Protein AF-A0A7S1ZCC1-F1 (afdb_monomer_lite)

Organism: NCBI:txid49249

Structure (mmCIF, N/CA/C/O backbone):
data_AF-A0A7S1ZCC1-F1
#
_entry.id   AF-A0A7S1ZCC1-F1
#
loop_
_atom_site.group_PDB
_atom_site.id
_atom_site.type_symbol
_atom_site.label_atom_id
_atom_site.label_alt_id
_atom_site.label_comp_id
_atom_site.label_asym_id
_atom_site.label_entity_id
_atom_site.label_seq_id
_atom_site.pdbx_PDB_ins_code
_atom_site.Cartn_x
_atom_site.Cartn_y
_atom_site.Cartn_z
_atom_site.occupancy
_atom_site.B_iso_or_equiv
_atom_site.auth_seq_id
_atom_site.auth_comp_id
_atom_site.auth_asym_id
_atom_site.auth_atom_id
_atom_site.pdbx_PDB_model_num
ATOM 1 N N . ARG A 1 1 ? 1.562 19.755 -45.512 1.00 45.03 1 ARG A N 1
ATOM 2 C CA . ARG A 1 1 ? 1.612 19.831 -44.030 1.00 45.03 1 ARG A CA 1
ATOM 3 C C . ARG A 1 1 ? 2.313 18.569 -43.526 1.00 45.03 1 ARG A C 1
ATOM 5 O O . ARG A 1 1 ? 1.763 17.493 -43.709 1.00 45.03 1 ARG A O 1
ATOM 12 N N . ARG A 1 2 ? 3.555 18.662 -43.027 1.00 38.09 2 ARG A N 1
ATOM 13 C CA . ARG A 1 2 ? 4.284 17.505 -42.467 1.00 38.09 2 ARG A CA 1
ATOM 14 C C . ARG A 1 2 ? 3.758 17.238 -41.058 1.00 38.09 2 ARG A C 1
ATOM 16 O O . ARG A 1 2 ? 3.869 18.108 -40.202 1.00 38.09 2 ARG A O 1
ATOM 23 N N . PHE A 1 3 ? 3.193 16.057 -40.833 1.00 44.81 3 PHE A N 1
ATOM 24 C CA . PHE A 1 3 ? 2.888 15.574 -39.491 1.00 44.81 3 PHE A CA 1
ATOM 25 C C . PHE A 1 3 ? 4.205 15.171 -38.820 1.00 44.81 3 PHE A C 1
ATOM 27 O O . PHE A 1 3 ? 4.817 14.172 -39.197 1.00 44.81 3 PHE A O 1
ATOM 34 N N . PHE A 1 4 ? 4.671 15.963 -37.855 1.00 42.50 4 PHE A N 1
ATOM 35 C CA . PHE A 1 4 ? 5.738 15.527 -36.961 1.00 42.50 4 PHE A CA 1
ATOM 36 C C . PHE A 1 4 ? 5.172 14.434 -36.054 1.00 42.50 4 PHE A C 1
ATOM 38 O O . PHE A 1 4 ? 4.279 14.676 -35.244 1.00 42.50 4 PHE A O 1
ATOM 45 N N . LYS A 1 5 ? 5.679 13.211 -36.213 1.00 43.44 5 LYS A N 1
ATOM 46 C CA . LYS A 1 5 ? 5.406 12.097 -35.307 1.00 43.44 5 LYS A CA 1
ATOM 47 C C . LYS A 1 5 ? 6.159 12.376 -34.007 1.00 43.44 5 LYS A C 1
ATOM 49 O O . LYS A 1 5 ? 7.325 12.011 -33.880 1.00 43.44 5 LYS A O 1
ATOM 54 N N . VAL A 1 6 ? 5.515 13.071 -33.071 1.00 48.94 6 VAL A N 1
ATOM 55 C CA . VAL A 1 6 ? 6.031 13.216 -31.707 1.00 48.94 6 VAL A CA 1
ATOM 56 C C . VAL A 1 6 ? 6.012 11.817 -31.101 1.00 48.94 6 VAL A C 1
ATOM 58 O O . VAL A 1 6 ? 4.948 11.271 -30.822 1.00 48.94 6 VAL A O 1
ATOM 61 N N . LYS A 1 7 ? 7.178 11.180 -30.987 1.00 38.38 7 LYS A N 1
ATOM 62 C CA . LYS A 1 7 ? 7.313 9.985 -30.156 1.00 38.38 7 LYS A CA 1
ATOM 63 C C . LYS A 1 7 ? 7.259 10.487 -28.711 1.00 38.38 7 LYS A C 1
ATOM 65 O O . LYS A 1 7 ? 8.129 11.286 -28.362 1.00 38.38 7 LYS A O 1
ATOM 70 N N . PRO A 1 8 ? 6.276 10.096 -27.884 1.00 38.34 8 PRO A N 1
ATOM 71 C CA . PRO A 1 8 ? 6.354 10.375 -26.462 1.00 38.34 8 PRO A CA 1
ATOM 72 C C . PRO A 1 8 ? 7.486 9.512 -25.902 1.00 38.34 8 PRO A C 1
ATOM 74 O O . PRO A 1 8 ? 7.289 8.359 -25.534 1.00 38.34 8 PRO A O 1
ATOM 77 N N . THR A 1 9 ? 8.705 10.043 -25.909 1.00 42.19 9 THR A N 1
ATOM 78 C CA . THR A 1 9 ? 9.805 9.458 -25.152 1.00 42.19 9 THR A CA 1
ATOM 79 C C . THR A 1 9 ? 9.594 9.896 -23.714 1.00 42.19 9 THR A C 1
ATOM 81 O O . THR A 1 9 ? 10.068 10.949 -23.296 1.00 42.19 9 THR A O 1
ATOM 84 N N . VAL A 1 10 ? 8.818 9.116 -22.964 1.00 49.38 10 VAL A N 1
ATOM 85 C CA . VAL A 1 10 ? 8.841 9.196 -21.505 1.00 49.38 10 VAL A CA 1
ATOM 86 C C . VAL A 1 10 ? 10.138 8.512 -21.086 1.00 49.38 10 VAL A C 1
ATOM 88 O O . VAL A 1 10 ? 10.160 7.317 -20.810 1.00 49.38 10 VAL A O 1
ATOM 91 N N . THR A 1 11 ? 11.255 9.238 -21.138 1.00 46.84 11 THR A N 1
ATOM 92 C CA . THR A 1 11 ? 12.456 8.798 -20.428 1.00 46.84 11 THR A CA 1
ATOM 93 C C . THR A 1 11 ? 12.064 8.767 -18.960 1.00 46.84 11 THR A C 1
ATOM 95 O O . THR A 1 11 ? 11.598 9.786 -18.444 1.00 46.84 11 THR A O 1
ATOM 98 N N . LEU A 1 12 ? 12.173 7.606 -18.309 1.00 47.44 12 LEU A N 1
ATOM 99 C CA . LEU A 1 12 ? 11.963 7.517 -16.870 1.00 47.44 12 LEU A CA 1
ATOM 100 C C . LEU A 1 12 ? 12.895 8.550 -16.237 1.00 47.44 12 LEU A C 1
ATOM 102 O O . LEU A 1 12 ? 14.111 8.452 -16.377 1.00 47.44 12 LEU A O 1
ATOM 106 N N . ALA A 1 13 ? 12.347 9.593 -15.622 1.00 50.41 13 ALA A N 1
ATOM 107 C CA . ALA A 1 13 ? 13.178 10.502 -14.862 1.00 50.41 13 ALA A CA 1
ATOM 108 C C . ALA A 1 13 ? 13.549 9.759 -13.579 1.00 50.41 13 ALA A C 1
ATOM 110 O O . ALA A 1 13 ? 12.821 9.797 -12.590 1.00 50.41 13 ALA A O 1
ATOM 111 N N . GLU A 1 14 ? 14.674 9.045 -13.624 1.00 50.12 14 GLU A N 1
ATOM 112 C CA . GLU A 1 14 ? 15.231 8.275 -12.503 1.00 50.12 14 GLU A CA 1
ATOM 113 C C . GLU A 1 14 ?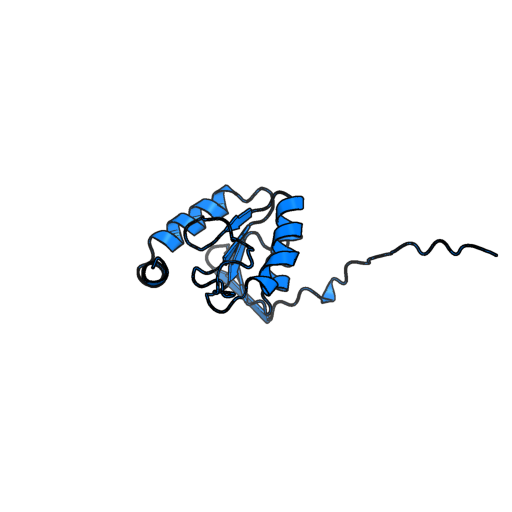 15.415 9.157 -11.250 1.00 50.12 14 GLU A C 1
ATOM 115 O O . GLU A 1 14 ? 15.368 8.671 -10.126 1.00 50.12 14 GLU A O 1
ATOM 120 N N . ASN A 1 15 ? 15.486 10.481 -11.437 1.00 50.25 15 ASN A N 1
ATOM 121 C CA . ASN A 1 15 ? 15.598 11.491 -10.384 1.00 50.25 15 ASN A CA 1
ATOM 122 C C . ASN A 1 15 ? 14.280 11.821 -9.644 1.00 50.25 15 ASN A C 1
ATOM 124 O O . ASN A 1 15 ? 14.316 12.588 -8.685 1.00 50.25 15 ASN A O 1
ATOM 128 N N . ILE A 1 16 ? 13.117 11.306 -10.072 1.00 56.22 16 ILE A N 1
ATOM 129 C CA . ILE A 1 16 ? 11.826 11.552 -9.385 1.00 56.22 16 ILE A CA 1
ATOM 130 C C . ILE A 1 16 ? 11.737 10.753 -8.075 1.00 56.22 16 ILE A C 1
ATOM 132 O O . ILE A 1 16 ? 11.102 11.173 -7.106 1.00 56.22 16 ILE A O 1
ATOM 136 N N . PHE A 1 17 ? 12.398 9.602 -8.040 1.00 57.62 17 PHE A N 1
ATOM 137 C CA . PHE A 1 17 ? 12.345 8.632 -6.959 1.00 57.62 17 PHE A CA 1
ATOM 138 C C . PHE A 1 17 ? 13.308 9.008 -5.829 1.00 57.62 17 PHE A C 1
ATOM 140 O O . PHE A 1 17 ? 14.368 8.413 -5.667 1.00 57.62 17 PHE A O 1
ATOM 147 N N . HIS A 1 18 ? 12.943 10.019 -5.036 1.00 62.72 18 HIS A N 1
ATOM 148 C CA . HIS A 1 18 ? 13.761 10.464 -3.904 1.00 62.72 18 HIS A CA 1
ATOM 149 C C . HIS A 1 18 ? 13.473 9.651 -2.631 1.00 62.72 18 HIS A C 1
ATOM 151 O O . HIS A 1 18 ? 12.314 9.501 -2.242 1.00 62.72 18 HIS A O 1
ATOM 157 N N . SER A 1 19 ? 14.524 9.157 -1.972 1.00 62.59 19 SER A N 1
ATOM 158 C CA . SER A 1 19 ? 14.472 8.542 -0.640 1.00 62.59 19 SER A CA 1
ATOM 159 C C . SER A 1 19 ? 15.258 9.409 0.334 1.00 62.59 19 SER A C 1
ATOM 161 O O . SER A 1 19 ? 16.461 9.586 0.156 1.00 62.59 19 SER A O 1
ATOM 163 N N . ASP A 1 20 ? 14.597 9.909 1.379 1.00 61.34 20 ASP A N 1
ATOM 164 C CA . ASP A 1 20 ? 15.211 10.846 2.323 1.00 61.34 20 ASP A CA 1
ATOM 165 C C . ASP A 1 20 ? 16.161 10.132 3.292 1.00 61.34 20 ASP A C 1
ATOM 167 O O . ASP A 1 20 ? 17.197 10.678 3.672 1.00 61.34 20 ASP A O 1
ATOM 171 N N . LYS A 1 21 ? 15.803 8.916 3.740 1.00 67.69 21 LYS A N 1
ATOM 172 C CA . LYS A 1 21 ? 16.584 8.134 4.718 1.00 67.69 21 LYS A CA 1
ATOM 173 C C . LYS A 1 21 ? 16.372 6.634 4.533 1.00 67.69 21 LYS A C 1
ATOM 175 O O . LYS A 1 21 ? 15.239 6.164 4.610 1.00 67.69 21 LYS A O 1
ATOM 180 N N . THR A 1 22 ? 17.468 5.887 4.413 1.00 73.19 22 THR A N 1
ATOM 181 C CA . THR A 1 22 ? 17.473 4.419 4.327 1.00 73.19 22 THR A CA 1
ATOM 182 C C . THR A 1 22 ? 18.081 3.814 5.592 1.00 73.19 22 THR A C 1
ATOM 184 O O . THR A 1 22 ? 19.140 4.249 6.042 1.00 73.19 22 THR A O 1
ATOM 187 N N . LYS A 1 23 ? 17.433 2.803 6.175 1.00 76.12 23 LYS A N 1
ATOM 188 C CA . LYS A 1 23 ? 17.932 2.020 7.315 1.00 76.12 23 LYS A CA 1
ATOM 189 C C . LYS A 1 23 ? 17.768 0.531 7.027 1.00 76.12 23 LYS A C 1
ATOM 191 O O . LYS A 1 23 ? 16.752 0.131 6.473 1.00 76.12 23 LYS A O 1
ATOM 196 N N . ASN A 1 24 ? 18.730 -0.289 7.434 1.00 75.25 24 ASN A N 1
ATOM 197 C CA . ASN A 1 24 ? 18.647 -1.742 7.288 1.00 75.25 24 ASN A CA 1
ATOM 198 C C . ASN A 1 24 ? 18.318 -2.388 8.637 1.00 75.25 24 ASN A C 1
ATOM 200 O O . ASN A 1 24 ? 18.979 -2.103 9.633 1.00 75.25 24 ASN A O 1
ATOM 204 N N . TYR A 1 25 ? 17.318 -3.264 8.654 1.00 69.81 25 TYR A N 1
ATOM 205 C CA . TYR A 1 25 ? 16.884 -4.025 9.824 1.00 69.81 25 TYR A CA 1
ATOM 206 C C . TYR A 1 25 ? 16.746 -5.495 9.432 1.00 69.81 25 TYR A C 1
ATOM 208 O O . TYR A 1 25 ? 15.884 -5.827 8.627 1.00 69.81 25 TYR A O 1
ATOM 216 N N . ASN A 1 26 ? 17.589 -6.378 9.977 1.00 71.06 26 ASN A N 1
ATOM 217 C CA . ASN A 1 26 ? 17.535 -7.832 9.737 1.00 71.06 26 ASN A CA 1
ATOM 218 C C . ASN A 1 26 ? 17.408 -8.223 8.247 1.00 71.06 26 ASN A C 1
ATOM 220 O O . ASN A 1 26 ? 16.629 -9.101 7.892 1.00 71.06 26 ASN A O 1
ATOM 224 N N . GLY A 1 27 ? 18.144 -7.541 7.363 1.00 76.12 27 GLY A N 1
ATOM 225 C CA . GLY A 1 27 ? 18.096 -7.788 5.915 1.00 76.12 27 GLY A CA 1
ATOM 226 C C . GLY A 1 27 ? 16.929 -7.120 5.173 1.00 76.12 27 GLY A C 1
ATOM 227 O O . GLY A 1 27 ? 16.891 -7.177 3.949 1.00 76.12 27 GLY A O 1
ATOM 228 N N . MET A 1 28 ? 16.019 -6.438 5.874 1.00 77.81 28 MET A N 1
ATOM 229 C CA . MET A 1 28 ? 14.998 -5.577 5.275 1.00 77.81 28 MET A CA 1
ATOM 230 C C . MET A 1 28 ? 15.483 -4.131 5.200 1.00 77.81 28 MET A C 1
ATOM 232 O O . MET A 1 28 ? 15.905 -3.538 6.198 1.00 77.81 28 MET A O 1
ATOM 236 N N . THR A 1 29 ? 15.380 -3.541 4.015 1.00 86.31 29 THR A N 1
ATOM 237 C CA . THR A 1 29 ? 15.680 -2.128 3.798 1.00 86.31 29 THR A CA 1
ATOM 238 C C . THR A 1 29 ? 14.421 -1.296 4.021 1.00 86.31 29 THR A C 1
ATOM 240 O O . THR A 1 29 ? 13.438 -1.413 3.297 1.00 86.31 29 THR A O 1
ATOM 243 N N . HIS A 1 30 ? 14.456 -0.435 5.032 1.00 86.06 30 HIS A N 1
ATOM 244 C CA . HIS A 1 30 ? 13.414 0.537 5.330 1.00 86.06 30 HIS A CA 1
ATOM 245 C C . HIS A 1 30 ? 13.813 1.899 4.760 1.00 86.06 30 HIS A C 1
ATOM 247 O O . HIS A 1 30 ? 14.859 2.444 5.116 1.00 86.06 30 HIS A O 1
ATOM 253 N N . GLN A 1 31 ? 12.963 2.460 3.901 1.00 87.19 31 GLN A N 1
ATOM 254 C CA . GLN A 1 31 ? 13.134 3.796 3.340 1.00 87.19 31 GLN A CA 1
ATOM 255 C C . GLN A 1 31 ? 12.006 4.725 3.785 1.00 87.19 31 GLN A C 1
ATOM 257 O O . GLN A 1 31 ? 10.824 4.397 3.663 1.00 87.19 31 GLN A O 1
ATOM 262 N N . ILE A 1 32 ? 12.377 5.905 4.278 1.00 86.75 32 ILE A N 1
ATOM 263 C CA . ILE A 1 32 ? 11.440 6.999 4.521 1.00 86.75 32 ILE A CA 1
ATOM 264 C C . ILE A 1 32 ? 11.415 7.853 3.259 1.00 86.75 32 ILE A C 1
ATOM 266 O O . ILE A 1 32 ? 12.408 8.485 2.901 1.00 86.75 32 ILE A O 1
ATOM 270 N N . ILE A 1 33 ? 10.269 7.829 2.587 1.00 86.19 33 ILE A N 1
ATOM 271 C CA . ILE A 1 33 ? 10.035 8.502 1.313 1.00 86.19 33 ILE A CA 1
ATOM 272 C C . ILE A 1 33 ? 8.888 9.497 1.492 1.00 86.19 33 ILE A C 1
ATOM 274 O O . ILE A 1 33 ? 7.840 9.150 2.046 1.00 86.19 33 ILE A O 1
ATOM 278 N N . GLY A 1 34 ? 9.079 10.730 1.029 1.00 85.19 34 GLY A N 1
ATOM 279 C CA . GLY A 1 34 ? 8.021 11.734 0.954 1.00 85.19 34 GLY A CA 1
ATOM 280 C C . GLY A 1 34 ? 7.009 11.445 -0.162 1.00 85.19 34 GLY A C 1
ATOM 281 O O . GLY A 1 34 ? 7.334 10.804 -1.157 1.00 85.19 34 GLY A O 1
ATOM 282 N N . ALA A 1 35 ? 5.796 11.981 -0.006 1.00 86.31 35 ALA A N 1
ATOM 283 C CA . ALA A 1 35 ? 4.652 11.852 -0.918 1.00 86.31 35 ALA A CA 1
ATOM 284 C C . ALA A 1 35 ? 4.055 10.434 -1.069 1.00 86.31 35 ALA A C 1
ATOM 286 O O . ALA A 1 35 ? 4.735 9.444 -1.332 1.00 86.31 35 ALA A O 1
ATOM 287 N N . SER A 1 36 ? 2.727 10.357 -0.956 1.00 89.25 36 SER A N 1
ATOM 288 C CA . SER A 1 36 ? 1.934 9.127 -1.106 1.00 89.25 36 SER A CA 1
ATOM 289 C C . SER A 1 36 ? 2.131 8.460 -2.473 1.00 89.25 36 SER A C 1
ATOM 291 O O . SER A 1 36 ? 2.497 7.286 -2.549 1.00 89.25 36 SER A O 1
ATOM 293 N N . GLY A 1 37 ? 1.986 9.231 -3.557 1.00 90.12 37 GLY A N 1
ATOM 294 C CA . GLY A 1 37 ? 2.134 8.708 -4.915 1.00 90.12 37 GLY A CA 1
ATOM 295 C C . GLY A 1 37 ? 3.539 8.183 -5.217 1.00 90.12 37 GLY A C 1
ATOM 296 O O . GLY A 1 37 ? 3.674 7.140 -5.850 1.00 90.12 37 GLY A O 1
ATOM 297 N N . ASN A 1 38 ? 4.582 8.847 -4.705 1.00 90.88 38 ASN A N 1
ATOM 298 C CA . ASN A 1 38 ? 5.969 8.415 -4.886 1.00 90.88 38 ASN A CA 1
ATOM 299 C C . ASN A 1 38 ? 6.199 7.031 -4.258 1.00 90.88 38 ASN A C 1
ATOM 301 O O . ASN A 1 38 ? 6.676 6.123 -4.930 1.00 90.88 38 ASN A O 1
ATOM 305 N N . LYS A 1 39 ? 5.753 6.821 -3.012 1.00 91.94 39 LYS A N 1
ATOM 306 C CA . LYS A 1 39 ? 5.841 5.516 -2.332 1.00 91.94 39 LYS A CA 1
ATOM 307 C C . LYS A 1 39 ? 5.203 4.379 -3.130 1.00 91.94 39 LYS A C 1
ATOM 309 O O . LYS A 1 39 ? 5.790 3.307 -3.245 1.00 91.94 39 LYS A O 1
ATOM 314 N N . MET A 1 40 ? 4.012 4.604 -3.683 1.00 93.69 40 MET A N 1
ATOM 315 C CA . MET A 1 40 ? 3.313 3.579 -4.462 1.00 93.69 40 MET A CA 1
ATOM 316 C C . MET A 1 40 ? 3.991 3.321 -5.808 1.00 93.69 40 MET A C 1
ATOM 318 O O . MET A 1 40 ? 4.074 2.173 -6.231 1.00 93.69 40 MET A O 1
ATOM 322 N N . LEU A 1 41 ? 4.524 4.358 -6.461 1.00 91.50 41 LEU A N 1
ATOM 323 C CA . LEU A 1 41 ? 5.271 4.187 -7.705 1.00 91.50 41 LEU A CA 1
ATOM 324 C C . LEU A 1 41 ? 6.567 3.398 -7.493 1.00 91.50 41 LEU A C 1
ATOM 326 O O . LEU A 1 41 ? 6.860 2.529 -8.304 1.00 91.50 41 LEU A O 1
ATOM 330 N N . GLN A 1 42 ? 7.296 3.620 -6.397 1.00 90.56 42 GLN A N 1
ATOM 331 C CA . GLN A 1 42 ? 8.482 2.816 -6.050 1.00 90.56 42 GLN A CA 1
ATOM 332 C C . GLN A 1 42 ? 8.159 1.319 -6.010 1.00 90.56 42 GLN A C 1
ATOM 334 O O . GLN A 1 42 ? 8.943 0.486 -6.457 1.00 90.56 42 GLN A O 1
ATOM 339 N N . VAL A 1 43 ? 6.970 0.984 -5.507 1.00 92.81 43 VAL A N 1
ATOM 340 C CA . VAL A 1 43 ? 6.465 -0.387 -5.478 1.00 92.81 43 VAL A CA 1
ATOM 341 C C . VAL A 1 43 ? 6.063 -0.874 -6.872 1.00 92.81 43 VAL A C 1
ATOM 343 O O . VAL A 1 43 ? 6.408 -1.990 -7.253 1.00 92.81 43 VAL A O 1
ATOM 346 N N . SER A 1 44 ? 5.407 -0.030 -7.671 1.00 90.12 44 SER A N 1
ATOM 347 C CA . SER 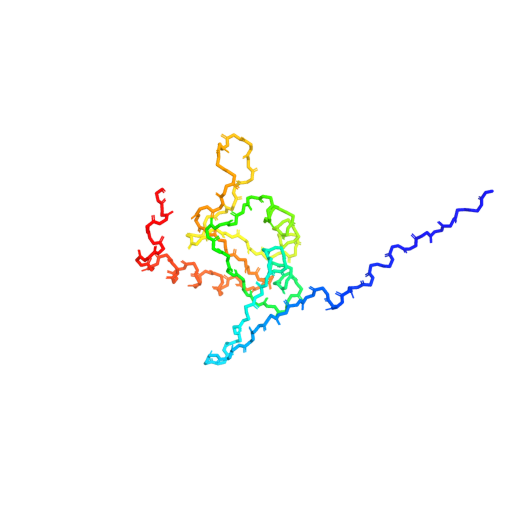A 1 44 ? 5.063 -0.334 -9.068 1.00 90.12 44 SER A CA 1
ATOM 348 C C . SER A 1 44 ? 6.286 -0.629 -9.940 1.00 90.12 44 SER A C 1
ATOM 350 O O . SER A 1 44 ? 6.233 -1.523 -10.779 1.00 90.12 44 SER A O 1
ATOM 352 N N . TYR A 1 45 ? 7.385 0.104 -9.743 1.00 88.38 45 TYR A N 1
ATOM 353 C CA . TYR A 1 45 ? 8.636 -0.074 -10.488 1.00 88.38 45 TYR A CA 1
ATOM 354 C C . TYR A 1 45 ? 9.529 -1.196 -9.936 1.00 88.38 45 TYR A C 1
ATOM 356 O O . TYR A 1 45 ? 10.565 -1.490 -10.528 1.00 88.38 45 TYR A O 1
ATOM 364 N N . GLY A 1 46 ? 9.146 -1.834 -8.825 1.00 85.62 46 GLY A N 1
ATOM 365 C CA . GLY A 1 46 ? 9.928 -2.901 -8.193 1.00 85.62 46 GLY A CA 1
ATOM 366 C C . GLY A 1 46 ? 11.146 -2.413 -7.402 1.00 85.62 46 GLY A C 1
ATOM 367 O O . GLY A 1 46 ? 11.949 -3.229 -6.959 1.00 85.62 46 GLY A O 1
ATOM 368 N N . SER A 1 47 ? 11.284 -1.102 -7.189 1.00 86.94 47 SER A N 1
ATOM 369 C CA . SER A 1 47 ? 12.319 -0.515 -6.327 1.00 86.94 47 SER A CA 1
ATOM 370 C C . SER A 1 47 ? 12.061 -0.788 -4.840 1.00 86.94 47 SER A C 1
ATOM 372 O O . SER A 1 47 ? 13.001 -0.828 -4.051 1.00 86.94 47 SER A O 1
ATOM 374 N N . SER A 1 48 ? 10.796 -1.023 -4.474 1.00 90.06 48 SER A N 1
ATOM 375 C CA . SER A 1 48 ? 10.362 -1.419 -3.132 1.00 90.06 48 SER A CA 1
ATOM 376 C C . SER A 1 48 ? 9.363 -2.573 -3.201 1.00 90.06 48 SER A C 1
ATOM 378 O O . SER A 1 48 ? 8.516 -2.621 -4.086 1.00 90.06 48 SER A O 1
ATOM 380 N N . THR A 1 49 ? 9.400 -3.489 -2.233 1.00 92.31 49 THR A N 1
ATOM 381 C CA . THR A 1 49 ? 8.456 -4.623 -2.186 1.00 92.31 49 THR A CA 1
ATOM 382 C C . THR A 1 49 ? 7.080 -4.214 -1.657 1.00 92.31 49 THR A C 1
ATOM 384 O O . THR A 1 49 ? 6.049 -4.690 -2.138 1.00 92.31 49 THR A O 1
ATOM 387 N N . ILE A 1 50 ? 7.059 -3.331 -0.655 1.00 93.25 50 ILE A N 1
ATOM 388 C CA . ILE A 1 50 ? 5.852 -2.879 0.040 1.00 93.25 50 ILE A CA 1
ATOM 389 C C . ILE A 1 50 ? 5.975 -1.398 0.405 1.00 93.25 50 ILE A C 1
ATOM 391 O O . ILE A 1 50 ? 7.071 -0.911 0.686 1.00 93.25 50 ILE A O 1
ATOM 395 N N . SER A 1 51 ? 4.855 -0.678 0.421 1.00 94.12 51 SER A N 1
ATOM 396 C CA . SER A 1 51 ? 4.783 0.679 0.961 1.00 94.12 51 SER A CA 1
ATOM 397 C C . SER A 1 51 ? 3.642 0.816 1.958 1.00 94.12 51 SER A C 1
ATOM 399 O O . SER A 1 51 ? 2.575 0.222 1.790 1.00 94.12 51 SER A O 1
ATOM 401 N N . LEU A 1 52 ? 3.895 1.618 2.993 1.00 92.50 52 LEU A N 1
ATOM 402 C CA . LEU A 1 52 ? 2.957 1.921 4.066 1.00 92.50 52 LEU A CA 1
ATOM 403 C C . LEU A 1 52 ? 2.694 3.424 4.115 1.00 92.50 52 LEU A C 1
ATOM 405 O O . LEU A 1 52 ? 3.611 4.260 4.036 1.00 92.50 52 LEU A O 1
ATOM 409 N N . GLN A 1 53 ? 1.422 3.768 4.259 1.00 92.00 53 GLN A N 1
ATOM 410 C CA . GLN A 1 53 ? 0.962 5.144 4.321 1.00 92.00 53 GLN A CA 1
ATOM 411 C C . GLN A 1 53 ? -0.029 5.299 5.464 1.00 92.00 53 GLN A C 1
ATOM 413 O O . GLN A 1 53 ? -0.954 4.503 5.610 1.00 92.00 53 GLN A O 1
ATOM 418 N N . GLY A 1 54 ? 0.184 6.340 6.267 1.00 86.44 54 GLY A N 1
ATOM 419 C CA . G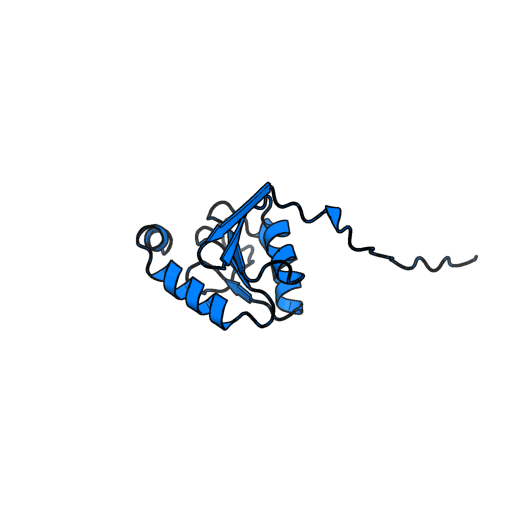LY A 1 54 ? -0.629 6.621 7.441 1.00 86.44 54 GLY A CA 1
ATOM 420 C C . GLY A 1 54 ? -2.052 7.078 7.115 1.00 86.44 54 GLY A C 1
ATOM 421 O O . GLY A 1 54 ? -2.479 7.167 5.964 1.00 86.44 54 GLY A O 1
ATOM 422 N N . THR A 1 55 ? -2.781 7.429 8.169 1.00 83.94 55 THR A N 1
ATOM 423 C CA . THR A 1 55 ? -4.209 7.783 8.124 1.00 83.94 55 THR A CA 1
ATOM 424 C C . THR A 1 55 ? -4.499 9.176 7.557 1.00 83.94 55 THR A C 1
ATOM 426 O O . THR A 1 55 ? -5.645 9.495 7.257 1.00 83.94 55 THR A O 1
ATOM 429 N N . GLY A 1 56 ? -3.466 10.007 7.381 1.00 82.06 56 GLY A N 1
ATOM 430 C CA . GLY A 1 56 ? -3.574 11.352 6.801 1.00 82.06 56 GLY A CA 1
ATOM 431 C C . GLY A 1 56 ? -3.661 11.383 5.271 1.00 82.06 56 GLY A C 1
ATOM 432 O O . GLY A 1 56 ? -3.742 12.459 4.689 1.00 82.06 56 GLY A O 1
ATOM 433 N N . THR A 1 57 ? -3.614 10.224 4.614 1.00 86.12 57 THR A N 1
ATOM 434 C CA . THR A 1 57 ? -3.652 10.123 3.151 1.00 86.12 57 THR A CA 1
ATOM 435 C C . THR A 1 57 ? -5.086 10.260 2.640 1.00 86.12 57 THR A C 1
ATOM 437 O O . THR A 1 57 ? -6.004 9.695 3.231 1.00 86.12 57 THR A O 1
ATOM 440 N N . SER A 1 58 ? -5.304 10.959 1.530 1.00 88.94 58 SER A N 1
ATOM 441 C CA . SER A 1 58 ? -6.638 11.116 0.937 1.00 88.94 58 SER A CA 1
ATOM 442 C C . SER A 1 58 ? -6.865 10.164 -0.240 1.00 88.94 58 SER A C 1
ATOM 444 O O . SER A 1 58 ? -5.928 9.611 -0.821 1.00 88.94 58 SER A O 1
ATOM 446 N N . LEU A 1 59 ? -8.128 9.975 -0.626 1.00 88.00 59 LEU A N 1
ATOM 447 C CA . LEU A 1 59 ? -8.500 9.131 -1.764 1.00 88.00 59 LEU A CA 1
ATOM 448 C C . LEU A 1 59 ? -7.802 9.589 -3.054 1.00 88.00 59 LEU A C 1
ATOM 450 O O . LEU A 1 59 ? -7.276 8.759 -3.792 1.00 88.00 59 LEU A O 1
ATOM 454 N N . TRP A 1 60 ? -7.708 10.899 -3.294 1.00 89.06 60 TRP A N 1
ATOM 455 C CA . TRP A 1 60 ? -7.044 11.436 -4.487 1.00 89.06 60 TRP A CA 1
ATOM 456 C C . TRP A 1 60 ? -5.541 11.132 -4.545 1.00 89.06 60 TRP A C 1
ATOM 458 O O . TRP A 1 60 ? -5.012 10.958 -5.639 1.00 89.06 60 TRP A O 1
ATOM 468 N N . ASP A 1 61 ? -4.866 10.990 -3.401 1.00 90.38 61 ASP A N 1
ATOM 469 C CA . ASP A 1 61 ? -3.425 10.706 -3.362 1.00 90.38 61 ASP A CA 1
ATOM 470 C C . ASP A 1 61 ? -3.118 9.283 -3.855 1.00 90.38 61 ASP A C 1
ATOM 472 O O . ASP A 1 61 ? -2.045 9.009 -4.392 1.00 90.38 61 ASP A O 1
ATOM 476 N N . THR A 1 62 ? -4.087 8.377 -3.693 1.00 92.06 62 THR A N 1
ATOM 477 C CA . THR A 1 62 ? -3.939 6.944 -3.980 1.00 92.06 62 THR A CA 1
ATOM 478 C C . THR A 1 62 ? -4.675 6.493 -5.239 1.00 92.06 62 THR A C 1
ATOM 480 O O . THR A 1 62 ? -4.356 5.435 -5.773 1.00 92.06 62 THR A O 1
ATOM 483 N N . ALA A 1 63 ? -5.623 7.280 -5.757 1.00 91.50 63 ALA A N 1
ATOM 484 C CA . ALA A 1 63 ? -6.459 6.901 -6.898 1.00 91.50 63 ALA A CA 1
ATOM 485 C C . ALA A 1 63 ? -5.649 6.623 -8.178 1.00 91.50 63 ALA A C 1
ATOM 487 O O . ALA A 1 63 ? -5.772 5.561 -8.780 1.00 91.50 63 ALA A O 1
ATOM 488 N N . ALA A 1 64 ? -4.775 7.548 -8.580 1.00 92.31 64 ALA A N 1
ATOM 489 C CA . ALA A 1 64 ? -3.931 7.360 -9.760 1.00 92.31 64 ALA A CA 1
ATOM 490 C C . ALA A 1 64 ? -2.896 6.223 -9.597 1.00 92.31 64 ALA A C 1
ATOM 492 O O . ALA A 1 64 ? -2.841 5.338 -10.456 1.00 92.31 64 ALA A O 1
ATOM 493 N N . PRO A 1 65 ? -2.083 6.182 -8.521 1.00 92.31 65 PRO A N 1
ATOM 494 C CA . PRO A 1 65 ? -1.079 5.131 -8.375 1.00 92.31 65 PRO A CA 1
ATOM 495 C C . PRO A 1 65 ? -1.677 3.743 -8.112 1.00 92.31 65 PRO A C 1
ATOM 497 O O . PRO A 1 65 ? -1.071 2.754 -8.519 1.00 92.31 65 PRO A O 1
ATOM 500 N N . SER A 1 66 ? -2.856 3.635 -7.487 1.00 93.06 66 SER A N 1
ATOM 501 C CA . SER A 1 66 ? -3.533 2.340 -7.325 1.00 93.06 66 SER A CA 1
ATOM 502 C C . SER A 1 66 ? -3.969 1.754 -8.663 1.00 93.06 66 SER A C 1
ATOM 504 O O . SER A 1 66 ? -3.761 0.566 -8.882 1.00 93.06 66 SER A O 1
ATOM 506 N N . ALA A 1 67 ? -4.479 2.575 -9.587 1.00 93.06 67 ALA A N 1
ATOM 507 C CA . ALA A 1 67 ? -4.833 2.129 -10.932 1.00 93.06 67 ALA A CA 1
ATOM 508 C C . ALA A 1 67 ? -3.612 1.600 -11.704 1.00 93.06 67 ALA A C 1
ATOM 510 O O . ALA A 1 67 ? -3.692 0.554 -12.348 1.00 93.06 67 ALA A O 1
ATOM 511 N N . ILE A 1 68 ? -2.468 2.286 -11.594 1.00 93.31 68 ILE A N 1
ATOM 512 C CA . ILE A 1 68 ? -1.201 1.833 -12.187 1.00 93.31 68 ILE A CA 1
ATOM 513 C C . ILE A 1 68 ? -0.781 0.494 -11.578 1.00 93.31 68 ILE A C 1
ATOM 515 O O . ILE A 1 68 ? -0.501 -0.456 -12.305 1.00 93.31 68 ILE A O 1
ATOM 519 N N . LEU A 1 69 ? -0.754 0.402 -10.248 1.00 92.75 69 LEU A N 1
ATOM 520 C CA . LEU A 1 69 ? -0.300 -0.804 -9.561 1.00 92.75 69 LEU A CA 1
ATOM 521 C C . LEU A 1 69 ? -1.230 -1.996 -9.836 1.00 92.75 69 LEU A C 1
ATOM 523 O O . LEU A 1 69 ? -0.749 -3.103 -10.064 1.00 92.75 69 LEU A O 1
ATOM 527 N N . PHE A 1 70 ? -2.543 -1.760 -9.893 1.00 92.56 70 PHE A N 1
ATOM 528 C CA . PHE A 1 70 ? -3.538 -2.760 -10.274 1.00 92.56 70 PHE A CA 1
ATOM 529 C C . PHE A 1 70 ? -3.313 -3.267 -11.704 1.00 92.56 70 PHE A C 1
ATOM 531 O O . PHE A 1 70 ? -3.308 -4.476 -11.927 1.00 92.56 70 PHE A O 1
ATOM 538 N N . ALA A 1 71 ? -3.048 -2.370 -12.660 1.00 93.44 71 ALA A N 1
ATOM 539 C CA . ALA A 1 71 ? -2.744 -2.747 -14.042 1.00 93.44 71 ALA A CA 1
ATOM 540 C C . ALA A 1 71 ? -1.469 -3.603 -14.164 1.00 93.44 71 ALA A C 1
ATOM 542 O O . ALA A 1 71 ? -1.374 -4.444 -15.054 1.00 93.44 71 ALA A O 1
ATOM 543 N N . LEU A 1 72 ? -0.507 -3.414 -13.256 1.00 92.81 72 LEU A N 1
ATOM 544 C CA . LEU A 1 72 ? 0.720 -4.210 -13.177 1.00 92.81 72 LEU A CA 1
ATOM 545 C C . LEU A 1 72 ? 0.551 -5.523 -12.388 1.00 92.81 72 LEU A C 1
ATOM 547 O O . LEU A 1 72 ? 1.484 -6.320 -12.335 1.00 92.81 72 LEU A O 1
ATOM 551 N N . GLY A 1 73 ? -0.612 -5.769 -11.775 1.00 92.25 73 GLY A N 1
ATOM 552 C CA . GLY A 1 73 ? -0.873 -6.962 -10.961 1.00 92.25 73 GLY A CA 1
ATOM 553 C C . GLY A 1 73 ? -0.371 -6.876 -9.513 1.00 92.25 73 GLY A C 1
ATOM 554 O O . GLY A 1 73 ? -0.238 -7.906 -8.848 1.00 92.25 73 GLY A O 1
ATOM 555 N N . GLY A 1 74 ? -0.073 -5.674 -9.017 1.00 92.88 74 GLY A N 1
ATOM 556 C CA . GLY A 1 74 ? 0.153 -5.429 -7.592 1.00 92.88 74 GLY A CA 1
ATOM 557 C C . GLY A 1 74 ? -1.161 -5.274 -6.817 1.00 92.88 74 GLY A C 1
ATOM 558 O O . GLY A 1 74 ? -2.256 -5.386 -7.375 1.00 92.88 74 GLY A O 1
ATOM 559 N N . LYS A 1 75 ? -1.067 -5.028 -5.506 1.00 94.50 75 LYS A N 1
ATOM 560 C CA . LYS A 1 75 ? -2.240 -4.961 -4.616 1.00 94.50 75 LYS A CA 1
ATOM 561 C C . LYS A 1 75 ? -2.211 -3.712 -3.741 1.00 94.50 75 LYS A C 1
ATOM 563 O O . LYS A 1 75 ? -1.156 -3.330 -3.247 1.00 94.50 75 LYS A O 1
ATOM 568 N N . VAL A 1 76 ? -3.376 -3.097 -3.531 1.00 95.06 76 VAL A N 1
ATOM 569 C CA . VAL A 1 76 ? -3.561 -1.947 -2.633 1.00 95.06 76 VAL A CA 1
ATOM 570 C C . VAL A 1 76 ? -4.742 -2.218 -1.709 1.00 95.06 76 VAL A C 1
ATOM 572 O O . VAL A 1 76 ? -5.829 -2.511 -2.195 1.00 95.06 76 VAL A O 1
ATOM 575 N N . THR A 1 77 ? -4.539 -2.116 -0.398 1.00 95.00 77 THR A N 1
ATOM 576 C CA . THR A 1 77 ? -5.593 -2.298 0.616 1.00 95.00 77 THR A CA 1
ATOM 577 C C . THR A 1 77 ? -5.427 -1.314 1.767 1.00 95.00 77 THR A C 1
ATOM 579 O O . THR A 1 77 ? -4.401 -0.644 1.877 1.00 95.00 77 THR A O 1
ATOM 582 N N . ASP A 1 78 ? -6.410 -1.256 2.660 1.00 93.44 78 ASP A N 1
ATOM 583 C CA . ASP A 1 78 ? -6.224 -0.704 4.001 1.00 93.44 78 ASP A CA 1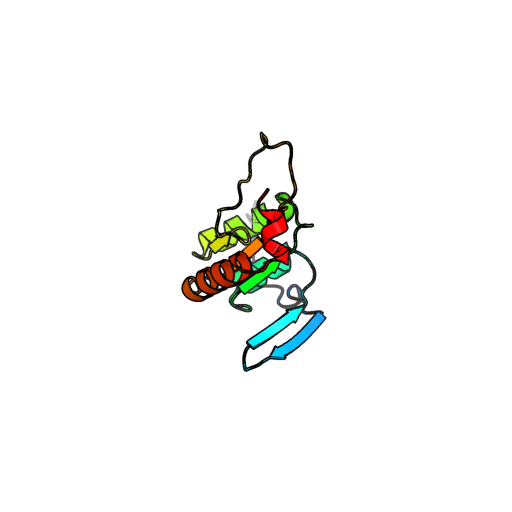
ATOM 584 C C . ASP A 1 78 ? -5.373 -1.639 4.890 1.00 93.44 78 ASP A C 1
ATOM 586 O O . ASP A 1 78 ? -4.955 -2.727 4.465 1.00 93.44 78 ASP A O 1
ATOM 590 N N . TYR A 1 79 ? -5.107 -1.221 6.132 1.00 92.25 79 TYR A N 1
ATOM 591 C CA . TYR A 1 79 ? -4.371 -2.026 7.116 1.00 92.25 79 TYR A CA 1
ATOM 592 C C . TYR A 1 79 ? -5.072 -3.333 7.515 1.00 92.25 79 TYR A C 1
ATOM 594 O O . TYR A 1 79 ? -4.433 -4.215 8.079 1.00 92.25 79 TYR A O 1
ATOM 602 N N . PHE A 1 80 ? -6.356 -3.487 7.189 1.00 90.56 80 PHE A N 1
ATOM 603 C CA . PHE A 1 80 ? -7.166 -4.664 7.499 1.00 90.56 80 PHE A CA 1
ATOM 604 C C . PHE A 1 80 ? -7.394 -5.571 6.282 1.00 90.56 80 PHE A C 1
ATOM 606 O O . PHE A 1 80 ? -8.084 -6.582 6.395 1.00 90.56 80 PHE A O 1
ATOM 613 N N . GLY A 1 81 ? -6.812 -5.233 5.129 1.00 91.06 81 GLY A N 1
ATOM 614 C CA . GLY A 1 81 ? -6.910 -6.018 3.902 1.00 91.06 81 GLY A CA 1
ATOM 615 C C . GLY A 1 81 ? -8.139 -5.727 3.042 1.00 91.06 81 GLY A C 1
ATOM 616 O O . GLY A 1 81 ? -8.334 -6.433 2.053 1.00 91.06 81 GLY A O 1
ATOM 617 N N . ASN A 1 82 ? -8.936 -4.706 3.369 1.00 91.88 82 ASN A N 1
ATOM 618 C CA . ASN A 1 82 ? -10.055 -4.279 2.529 1.00 91.88 82 ASN A CA 1
ATOM 619 C C . ASN A 1 82 ? -9.559 -3.411 1.372 1.00 91.88 82 ASN A C 1
ATOM 621 O O . ASN A 1 82 ? -8.641 -2.603 1.533 1.00 91.88 82 ASN A O 1
ATOM 625 N N . ASP A 1 83 ? -10.210 -3.528 0.219 1.00 91.31 83 ASP A N 1
ATOM 626 C CA . ASP A 1 83 ? -9.908 -2.678 -0.928 1.00 91.31 83 ASP A CA 1
ATOM 627 C C . ASP A 1 83 ? -10.278 -1.213 -0.650 1.00 91.31 83 ASP A C 1
ATOM 629 O O . ASP A 1 83 ? -11.260 -0.902 0.038 1.00 91.31 83 ASP A O 1
ATOM 633 N N . LEU A 1 84 ? -9.495 -0.290 -1.214 1.00 89.38 84 LEU A N 1
ATOM 634 C CA . LEU A 1 84 ? -9.802 1.136 -1.140 1.00 89.38 84 LEU A CA 1
ATOM 635 C C . LEU A 1 84 ? -11.023 1.455 -2.008 1.00 89.38 84 LEU A C 1
ATOM 637 O O . LEU A 1 84 ? -11.077 1.122 -3.191 1.00 89.38 84 LEU A O 1
ATOM 641 N N . VAL A 1 85 ? -12.007 2.136 -1.421 1.00 86.19 85 VAL A N 1
ATOM 642 C CA . VAL A 1 85 ? -13.259 2.480 -2.104 1.00 86.19 85 VAL A CA 1
ATOM 643 C C . VAL A 1 85 ? -13.221 3.933 -2.566 1.00 86.19 85 VAL A C 1
ATOM 645 O O . VAL A 1 85 ? -13.394 4.853 -1.767 1.00 86.19 85 VAL A O 1
ATOM 648 N N . TYR A 1 86 ? -13.054 4.131 -3.871 1.00 85.25 86 TYR A N 1
ATOM 649 C CA . TYR A 1 86 ? -13.080 5.438 -4.527 1.00 85.25 86 TYR A CA 1
ATOM 650 C C . TYR A 1 86 ? -14.509 5.780 -4.972 1.00 85.25 86 TYR A C 1
ATOM 652 O O . TYR A 1 86 ? -14.914 5.462 -6.086 1.00 85.25 86 TYR A O 1
ATOM 660 N N . GLY A 1 87 ? -15.307 6.389 -4.092 1.00 77.94 87 GLY A N 1
ATOM 661 C CA . GLY A 1 87 ? -16.695 6.756 -4.393 1.00 77.94 87 GLY A CA 1
ATOM 662 C C . GLY A 1 87 ? -17.080 8.119 -3.827 1.00 77.94 87 GLY A C 1
ATOM 663 O O . GLY A 1 87 ? -16.672 8.476 -2.727 1.00 77.94 87 GLY A O 1
ATOM 664 N N . THR A 1 88 ? -17.901 8.865 -4.566 1.00 64.25 88 THR A N 1
ATOM 665 C CA . THR A 1 88 ? -18.362 10.220 -4.206 1.00 64.25 88 THR A CA 1
ATOM 666 C C . THR A 1 88 ? -19.440 10.239 -3.120 1.00 64.25 88 THR A C 1
ATOM 668 O O . THR A 1 88 ? -19.633 11.258 -2.467 1.00 64.25 88 THR A O 1
ATOM 671 N N . ASN A 1 89 ? -20.123 9.113 -2.889 1.00 62.75 89 ASN A N 1
ATOM 672 C CA . ASN A 1 89 ? -21.219 9.010 -1.915 1.00 62.75 89 ASN A CA 1
ATOM 673 C C . ASN A 1 89 ? -20.759 8.863 -0.461 1.00 62.75 89 ASN A C 1
ATOM 675 O O . ASN A 1 89 ? -21.580 8.910 0.452 1.00 62.75 89 ASN A O 1
ATOM 679 N N . LYS A 1 90 ? -19.460 8.671 -0.219 1.00 62.66 90 LYS A N 1
ATOM 680 C CA . LYS A 1 90 ? -18.907 8.695 1.131 1.00 62.66 90 LYS A CA 1
ATOM 681 C C . LYS A 1 90 ? -18.455 10.126 1.372 1.00 62.66 90 LYS A C 1
ATOM 683 O O . LYS A 1 90 ? -17.463 10.546 0.793 1.00 62.66 90 LYS A O 1
ATOM 688 N N . GLY A 1 91 ? -19.129 10.868 2.249 1.00 63.91 91 GLY A N 1
ATOM 689 C CA . GLY A 1 91 ? -18.700 12.204 2.704 1.00 63.91 91 GLY A CA 1
ATOM 690 C C . GLY A 1 91 ? -17.336 12.230 3.424 1.00 63.91 91 GLY A C 1
ATOM 691 O O . GLY A 1 91 ? -17.034 13.167 4.153 1.00 63.91 91 GLY A O 1
ATOM 692 N N . GLN A 1 92 ? -16.520 11.190 3.248 1.00 71.12 92 GLN A N 1
ATOM 693 C CA . GLN A 1 92 ? -15.212 10.978 3.826 1.00 71.12 92 GLN A CA 1
ATOM 694 C C . GLN A 1 92 ? -14.200 10.763 2.695 1.00 71.12 92 GLN A C 1
ATOM 696 O O . GLN A 1 92 ? -14.167 9.712 2.061 1.00 71.12 92 GLN A O 1
ATOM 701 N N . LEU A 1 93 ? -13.349 11.767 2.487 1.00 79.62 93 LEU A N 1
ATOM 702 C CA . LEU A 1 93 ? -12.313 11.777 1.448 1.00 79.62 93 LEU A CA 1
ATOM 703 C C . LEU A 1 93 ? -10.955 11.239 1.939 1.00 79.62 93 LEU A C 1
ATOM 705 O O . LEU A 1 93 ? -10.019 11.127 1.152 1.00 79.62 93 LEU A O 1
ATOM 709 N N . GLY A 1 94 ? -10.846 10.908 3.230 1.00 82.12 94 GLY A N 1
ATOM 710 C CA . GLY A 1 94 ? -9.618 10.439 3.876 1.00 82.12 94 GLY A CA 1
ATOM 711 C C . GLY A 1 94 ? -9.554 8.920 4.067 1.00 82.12 94 GLY A C 1
ATOM 712 O O . GLY A 1 94 ? -10.519 8.300 4.534 1.00 82.12 94 GLY A O 1
ATOM 713 N N . ASN A 1 95 ? -8.379 8.344 3.801 1.00 83.00 95 ASN A N 1
ATOM 714 C CA . ASN A 1 95 ? -8.021 6.950 4.071 1.00 83.00 95 ASN A CA 1
ATOM 715 C C . ASN A 1 95 ? -7.710 6.748 5.564 1.00 83.00 95 ASN A C 1
ATOM 717 O O . ASN A 1 95 ? -6.568 6.515 5.962 1.00 83.00 95 ASN A O 1
ATOM 721 N N . LYS A 1 96 ? -8.742 6.817 6.412 1.00 84.44 96 LYS A N 1
ATOM 722 C CA . LYS A 1 96 ? -8.596 6.709 7.878 1.00 84.44 96 LYS A CA 1
ATOM 723 C C . LYS A 1 96 ? -8.036 5.367 8.363 1.00 84.44 96 LYS A C 1
ATOM 725 O O . LYS A 1 96 ? -7.491 5.311 9.455 1.00 84.44 96 LYS A O 1
ATOM 730 N N . ARG A 1 97 ? -8.135 4.310 7.552 1.00 87.06 97 ARG A N 1
ATOM 731 C CA . ARG A 1 97 ? -7.644 2.955 7.867 1.00 87.06 97 ARG A CA 1
ATOM 732 C C . ARG A 1 97 ? -6.224 2.684 7.357 1.00 87.06 97 ARG A C 1
ATOM 734 O O . ARG A 1 97 ? -5.796 1.534 7.313 1.00 87.06 97 ARG A O 1
ATOM 741 N N . GLY A 1 98 ? -5.510 3.740 6.955 1.00 90.38 98 GLY A N 1
ATOM 742 C CA . GLY A 1 98 ? -4.190 3.633 6.344 1.00 90.38 98 GLY A CA 1
ATOM 743 C C . GLY A 1 98 ? -4.231 2.982 4.964 1.00 90.38 98 GLY A C 1
ATOM 744 O O . GLY A 1 98 ? -5.296 2.638 4.447 1.00 90.38 98 GLY A O 1
ATOM 745 N N . VAL A 1 99 ? -3.058 2.856 4.346 1.00 93.56 99 VAL A N 1
ATOM 746 C CA . VAL A 1 99 ? -2.906 2.246 3.020 1.00 93.56 99 VAL A CA 1
ATOM 747 C C . VAL A 1 99 ? -1.646 1.391 2.975 1.00 93.56 99 VAL A C 1
ATOM 749 O O . VAL A 1 99 ? -0.557 1.846 3.335 1.00 93.56 99 VAL A O 1
ATOM 752 N N . ILE A 1 100 ? -1.801 0.165 2.480 1.00 95.00 100 ILE A N 1
ATOM 753 C CA . ILE A 1 100 ? -0.733 -0.779 2.151 1.00 95.00 100 ILE A CA 1
ATOM 754 C C . ILE A 1 100 ? -0.745 -0.993 0.646 1.00 95.00 100 ILE A C 1
ATOM 756 O O . ILE A 1 100 ? -1.790 -1.287 0.067 1.00 95.00 100 ILE A O 1
ATOM 760 N N . SER A 1 101 ? 0.419 -0.891 0.012 1.00 95.44 101 SER A N 1
ATOM 761 C CA . SER A 1 101 ? 0.592 -1.262 -1.393 1.00 95.44 101 SER A CA 1
ATOM 762 C C . SER A 1 101 ? 1.739 -2.253 -1.554 1.00 95.44 101 SER A C 1
ATOM 764 O O . SER A 1 101 ? 2.814 -2.010 -1.008 1.00 95.44 101 SER A O 1
ATOM 766 N N . SER A 1 102 ? 1.558 -3.305 -2.346 1.00 95.50 102 SER A N 1
ATOM 767 C CA . SER A 1 102 ? 2.587 -4.315 -2.625 1.00 95.50 102 SER A CA 1
ATOM 768 C C . SER A 1 102 ? 2.853 -4.495 -4.115 1.00 95.50 102 SER A C 1
ATOM 770 O O . SER A 1 102 ? 1.967 -4.309 -4.957 1.00 95.50 102 SER A O 1
ATOM 772 N N . ALA A 1 103 ? 4.101 -4.847 -4.423 1.00 94.06 103 ALA A N 1
ATOM 773 C CA . ALA A 1 103 ? 4.577 -5.021 -5.786 1.00 94.06 103 ALA A CA 1
ATOM 774 C C . ALA A 1 103 ? 3.900 -6.228 -6.458 1.00 94.06 103 ALA A C 1
ATOM 776 O O . ALA A 1 103 ? 3.447 -7.154 -5.769 1.00 94.06 103 ALA A O 1
ATOM 777 N N . PRO A 1 104 ? 3.859 -6.270 -7.800 1.00 91.44 104 PRO A N 1
ATOM 778 C CA . PRO A 1 104 ? 3.457 -7.470 -8.523 1.00 91.44 104 PRO A CA 1
ATOM 779 C C . PRO A 1 104 ? 4.247 -8.695 -8.038 1.00 91.44 104 PRO A C 1
ATOM 781 O O . PRO A 1 104 ? 5.470 -8.660 -7.931 1.00 91.44 104 PRO A O 1
ATOM 784 N N . GLY A 1 105 ? 3.544 -9.777 -7.695 1.00 89.56 105 GLY A N 1
ATOM 785 C CA . GLY A 1 105 ? 4.159 -10.998 -7.155 1.00 89.56 105 GLY A CA 1
ATOM 786 C C . GLY A 1 105 ? 4.448 -10.994 -5.645 1.00 89.56 105 GLY A C 1
ATOM 787 O O . GLY A 1 105 ? 4.719 -12.054 -5.088 1.00 89.56 105 GLY A O 1
ATOM 788 N N . ALA A 1 106 ? 4.294 -9.869 -4.936 1.00 92.56 106 ALA A N 1
ATOM 789 C CA . ALA A 1 106 ? 4.540 -9.764 -3.489 1.00 92.56 106 ALA A CA 1
ATOM 790 C C . ALA A 1 106 ? 3.295 -10.041 -2.614 1.00 92.56 106 ALA A C 1
ATOM 792 O O . ALA A 1 106 ? 3.192 -9.566 -1.482 1.00 92.56 106 ALA A O 1
ATOM 793 N N . LYS A 1 107 ?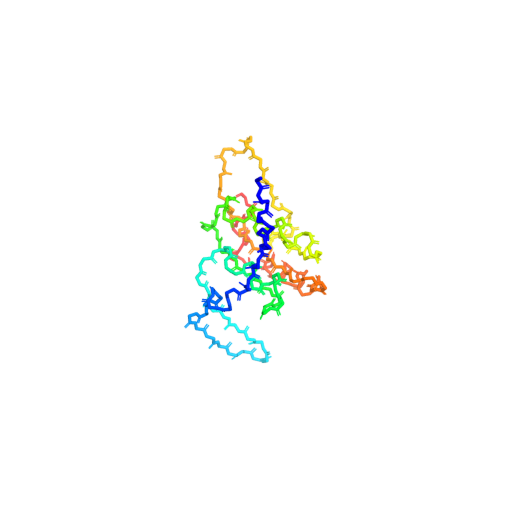 2.331 -10.827 -3.116 1.00 91.38 107 LYS A N 1
ATOM 794 C CA . LYS A 1 107 ? 1.046 -11.083 -2.435 1.00 91.38 107 LYS A CA 1
ATOM 795 C C . LYS A 1 107 ? 1.208 -11.723 -1.051 1.00 91.38 107 LYS A C 1
ATOM 797 O O . LYS A 1 107 ? 0.442 -11.379 -0.160 1.00 91.38 107 LYS A O 1
ATOM 802 N N . GLY A 1 108 ? 2.169 -12.635 -0.875 1.00 91.62 108 GLY A N 1
ATOM 803 C CA . GLY A 1 108 ? 2.438 -13.269 0.425 1.00 91.62 108 GLY A CA 1
ATOM 804 C C . GLY A 1 108 ? 2.819 -12.232 1.480 1.00 91.62 108 GLY A C 1
ATOM 805 O O . GLY A 1 108 ? 2.098 -12.057 2.453 1.00 91.62 108 GLY A O 1
ATOM 806 N N . VAL A 1 109 ? 3.846 -11.431 1.182 1.00 91.44 109 VAL A N 1
ATOM 807 C CA . VAL A 1 109 ? 4.314 -10.335 2.049 1.00 91.44 109 VAL A CA 1
ATOM 808 C C . VAL A 1 109 ? 3.199 -9.327 2.346 1.00 91.44 109 VAL A C 1
ATOM 810 O O . VAL A 1 109 ? 3.101 -8.818 3.459 1.00 91.44 109 VAL A O 1
ATOM 813 N N . HIS A 1 110 ? 2.327 -9.044 1.372 1.00 93.38 110 HIS A N 1
ATOM 814 C CA . HIS A 1 110 ? 1.162 -8.178 1.587 1.00 93.38 110 HIS A CA 1
ATOM 815 C C . HIS A 1 110 ? 0.217 -8.736 2.654 1.00 93.38 110 HIS A C 1
ATOM 817 O O . HIS A 1 110 ? -0.243 -7.987 3.511 1.00 93.38 110 HIS A O 1
ATOM 823 N N . LEU A 1 111 ? -0.097 -10.032 2.588 1.00 93.19 111 LEU A N 1
ATOM 824 C CA . LEU A 1 111 ? -0.994 -10.685 3.543 1.00 93.19 111 LEU A CA 1
ATOM 825 C C . LEU A 1 111 ? -0.361 -10.771 4.931 1.00 93.19 111 LEU A C 1
ATOM 827 O O . LEU A 1 111 ? -1.029 -10.420 5.899 1.00 93.19 111 LEU A O 1
ATOM 831 N N . ASP A 1 112 ? 0.921 -11.129 5.012 1.00 92.94 112 ASP A N 1
ATOM 832 C CA . ASP A 1 112 ? 1.666 -11.169 6.276 1.00 92.94 112 ASP A CA 1
ATOM 833 C C . ASP A 1 112 ? 1.669 -9.789 6.950 1.00 92.94 112 ASP A C 1
ATOM 835 O O . ASP A 1 112 ? 1.475 -9.663 8.162 1.00 92.94 112 ASP A O 1
ATOM 839 N N . MET A 1 113 ? 1.826 -8.726 6.152 1.00 91.69 113 MET A N 1
ATOM 840 C CA . MET A 1 113 ? 1.786 -7.355 6.649 1.00 91.69 113 MET A CA 1
ATOM 841 C C . MET A 1 113 ? 0.393 -6.967 7.149 1.00 91.69 113 MET A C 1
ATOM 843 O O . MET A 1 113 ? 0.277 -6.389 8.225 1.00 91.69 113 MET A O 1
ATOM 847 N N . VAL A 1 114 ? -0.663 -7.285 6.396 1.00 93.19 114 VAL A N 1
ATOM 848 C CA . VAL A 1 114 ? -2.054 -7.043 6.818 1.00 93.19 114 VAL A CA 1
ATOM 849 C C . VAL A 1 114 ? -2.369 -7.798 8.110 1.00 93.19 114 VAL A C 1
ATOM 851 O O . VAL A 1 114 ? -2.978 -7.236 9.015 1.00 93.19 114 VAL A O 1
ATOM 854 N N . GLU A 1 115 ? -1.939 -9.053 8.228 1.00 92.06 115 GLU A N 1
ATOM 855 C CA . GLU A 1 115 ? -2.136 -9.845 9.442 1.00 92.06 115 GLU A CA 1
ATOM 856 C C . GLU A 1 115 ? -1.392 -9.235 10.634 1.00 92.06 115 GLU A C 1
ATOM 858 O O . GLU A 1 115 ? -1.956 -9.124 11.723 1.00 92.06 115 GLU A O 1
ATOM 863 N N . THR A 1 116 ? -0.149 -8.800 10.420 1.00 90.56 116 THR A N 1
ATOM 864 C CA . THR A 1 116 ? 0.663 -8.148 11.454 1.00 90.56 116 THR A CA 1
ATOM 865 C C . THR A 1 116 ? 0.019 -6.838 11.907 1.00 90.56 116 THR A C 1
ATOM 867 O O . THR A 1 116 ? -0.168 -6.629 13.103 1.00 90.56 116 THR A O 1
ATOM 870 N N . MET A 1 117 ? -0.394 -5.986 10.964 1.00 87.25 117 MET A N 1
ATOM 871 C CA . MET A 1 117 ? -1.052 -4.709 11.265 1.00 87.25 117 MET A CA 1
ATOM 872 C C . MET A 1 117 ? -2.432 -4.902 11.907 1.00 87.25 117 MET A C 1
ATOM 874 O O . MET A 1 117 ? -2.819 -4.139 12.785 1.00 87.25 117 MET A O 1
ATOM 878 N N . GLY A 1 118 ? -3.171 -5.940 11.515 1.00 82.31 118 GLY A N 1
ATOM 879 C CA . GLY A 1 118 ? -4.488 -6.255 12.067 1.00 82.31 118 GLY A CA 1
ATOM 880 C C . GLY A 1 118 ? -4.473 -6.783 13.506 1.00 82.31 118 GLY A C 1
ATOM 881 O O . GLY A 1 118 ? -5.543 -6.867 14.113 1.00 82.31 118 GLY A O 1
ATOM 882 N N . LYS A 1 119 ? -3.295 -7.143 14.034 1.00 84.62 119 LYS A N 1
ATOM 883 C CA . LYS A 1 119 ? -3.067 -7.568 15.427 1.00 84.62 119 LYS A CA 1
ATOM 884 C C . LYS A 1 119 ? -2.506 -6.450 16.312 1.00 84.62 119 LYS A C 1
ATOM 886 O O . LYS A 1 119 ? -2.384 -6.657 17.513 1.00 84.62 119 LYS A O 1
ATOM 891 N N . ASP A 1 120 ? -2.140 -5.307 15.737 1.00 86.19 120 ASP A N 1
ATOM 892 C CA . ASP A 1 120 ? -1.566 -4.190 16.483 1.00 86.19 120 ASP A CA 1
ATOM 893 C C . ASP A 1 120 ? -2.662 -3.375 17.186 1.00 86.19 120 ASP A C 1
ATOM 895 O O . ASP A 1 120 ? -3.550 -2.819 16.536 1.00 86.19 120 ASP A O 1
ATOM 899 N N . ASP A 1 121 ? -2.588 -3.280 18.516 1.00 75.88 121 ASP A N 1
ATOM 900 C CA . ASP A 1 121 ? -3.580 -2.585 19.351 1.00 75.88 121 ASP A CA 1
ATOM 901 C C . ASP A 1 121 ? -3.727 -1.095 19.004 1.00 75.88 121 ASP A C 1
ATOM 903 O O . ASP A 1 121 ? -4.819 -0.529 19.114 1.00 75.88 121 ASP A O 1
ATOM 907 N N . GLY A 1 122 ? -2.654 -0.452 18.531 1.00 76.88 122 GLY A N 1
ATOM 908 C CA . GLY A 1 122 ? -2.687 0.937 18.080 1.00 76.88 122 GLY A CA 1
ATOM 909 C C . GLY A 1 122 ? -3.492 1.102 16.792 1.00 76.88 122 GLY A C 1
ATOM 910 O O . GLY A 1 122 ? -4.281 2.040 16.662 1.00 76.88 122 GLY A O 1
ATOM 911 N N . ILE A 1 123 ? -3.347 0.165 15.857 1.00 77.38 123 ILE A N 1
ATOM 912 C CA . ILE A 1 123 ? -4.081 0.154 14.585 1.00 77.38 123 ILE A CA 1
ATOM 913 C C . ILE A 1 123 ? -5.522 -0.321 14.764 1.00 77.38 123 ILE A C 1
ATOM 915 O O . ILE A 1 123 ? -6.404 0.172 14.062 1.00 77.38 123 ILE A O 1
ATOM 919 N N . LEU A 1 124 ? -5.796 -1.217 15.716 1.00 75.31 124 LEU A N 1
ATOM 920 C CA . LEU A 1 124 ? -7.151 -1.693 16.012 1.00 75.31 124 LEU A CA 1
ATOM 921 C C . LEU A 1 124 ? -8.129 -0.549 16.314 1.00 75.31 124 LEU A C 1
ATOM 923 O O . LEU A 1 124 ? -9.289 -0.634 15.916 1.00 75.31 124 LEU A O 1
ATOM 927 N N . SER A 1 125 ? -7.644 0.548 16.904 1.00 76.00 125 SER A N 1
ATOM 928 C CA . SER A 1 125 ? -8.429 1.768 17.143 1.00 76.00 125 SER A CA 1
ATOM 929 C C . SER A 1 125 ? -8.984 2.436 15.871 1.00 76.00 125 SER A C 1
ATOM 931 O O . SER A 1 125 ? -9.883 3.268 15.954 1.00 76.00 125 SER A O 1
ATOM 933 N N . LEU A 1 126 ? -8.476 2.071 14.687 1.00 75.31 126 LEU A N 1
ATOM 934 C CA . LEU A 1 126 ? -8.896 2.597 13.384 1.00 75.31 126 LEU A CA 1
ATOM 935 C C . LEU A 1 126 ? -9.983 1.745 12.701 1.00 75.31 126 LEU A C 1
ATOM 937 O O . LEU A 1 126 ? -10.370 2.056 11.570 1.00 75.31 126 LEU A O 1
ATOM 941 N N . ARG A 1 127 ? -10.439 0.641 13.317 1.00 67.62 127 ARG A N 1
ATOM 942 C CA . ARG A 1 127 ? -11.468 -0.233 12.721 1.00 67.62 12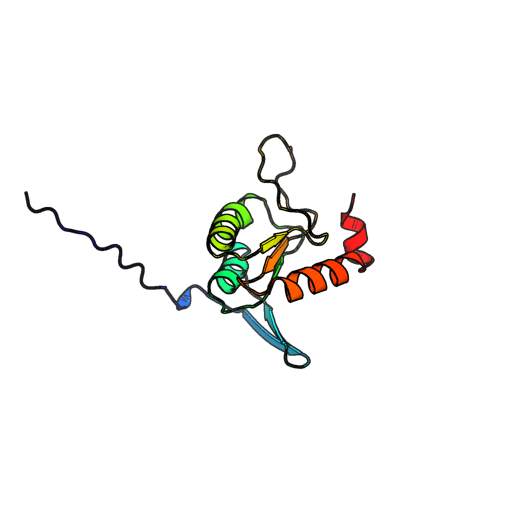7 ARG A CA 1
ATOM 943 C C . ARG A 1 127 ? -12.841 0.437 12.617 1.00 67.62 127 ARG A C 1
ATOM 945 O O . ARG A 1 127 ? -13.557 0.123 11.659 1.00 67.62 127 ARG A O 1
ATOM 952 N N . ASP A 1 128 ? -13.159 1.360 13.519 1.00 59.03 128 ASP A N 1
ATOM 953 C CA . ASP A 1 128 ? -14.486 1.976 13.664 1.00 59.03 128 ASP A CA 1
ATOM 954 C C . ASP A 1 128 ? -14.682 3.240 12.805 1.00 59.03 128 ASP A C 1
ATOM 956 O O . ASP A 1 128 ? -13.847 4.175 12.858 1.00 59.03 128 ASP A O 1
#

Sequence (128 aa):
RRFFKVKPTVTLAENIFHSDKTKNYNGMTHQIIGASGNKMLQVSYGSSTISLQGTGTSLWDTAAPSAILFALGGKVTDYFGNDLVYGTNKGQLGNKRGVISSAPGAKGVHLDMVETMGKDDGILSLRD

InterPro domains:
  IPR000760 Inositol monophosphatase-like [PF00459] (23-95)
  IPR020550 Inositol monophosphatase, conserved site [PS00630] (60-74)
  IPR050725 CysQ/Inositol Monophosphatase [PTHR43028] (25-106)

Radius of gyration: 16.79 Å; chains: 1; bounding box: 40×33×63 Å

Secondary structure (DSSP, 8-state):
-------------GGG---SEEEEETTEEEEE-SSHHHHHHHHHTTS-SEEEE-TT-BHHHHHHHHHHHHHTT-EEE-TTSPBP---TTSS--B-TT-EEEE-TT-HHHHHHHHHHHHT-HHHHTT--

pLDDT: mean 80.47, std 16.01, range [38.09, 95.5]

Foldseek 3Di:
DDDDPPDPPPPPPPVVQDFPDWDDDPNDIDTDGDALLSQLVCQAVVVDFKGWFAFADFPVSPVVSQVSQVVQQKDKDFLQRHHDDDDPPPPGGTNRRIMMIGHHVSVVVSVVRSVVSCPDPVSVVSPD